Protein AF-D8SZJ8-F1 (afdb_monomer_lite)

Radius of gyration: 13.54 Å; chains: 1; bounding box: 32×23×29 Å

Foldseek 3Di:
DDDDPQKDKDADPPDPQKMKMWGWDPVCVPPPDDTDIWIKIWGHDPPPPVPPIDIDTD

Structure (mmCIF, N/CA/C/O backbone):
data_AF-D8SZJ8-F1
#
_entry.id   AF-D8SZJ8-F1
#
loop_
_atom_site.group_PDB
_atom_site.id
_atom_site.type_symbol
_atom_site.label_atom_id
_atom_site.label_alt_id
_atom_site.label_comp_id
_atom_site.label_asym_id
_atom_site.label_entity_id
_atom_site.label_seq_id
_atom_site.pdbx_PDB_ins_code
_atom_site.Cartn_x
_atom_site.Cartn_y
_atom_site.Cartn_z
_atom_site.occupancy
_atom_site.B_iso_or_equiv
_atom_site.auth_seq_id
_atom_site.auth_comp_id
_atom_site.auth_asym_id
_atom_site.auth_atom_id
_atom_site.pdbx_PDB_model_num
ATOM 1 N N . ARG A 1 1 ? -10.661 6.720 -13.237 1.00 51.78 1 ARG A N 1
ATOM 2 C CA . ARG A 1 1 ? -9.854 6.257 -12.075 1.00 51.78 1 ARG A CA 1
ATOM 3 C C . ARG A 1 1 ? -8.455 6.244 -12.641 1.00 51.78 1 ARG A C 1
ATOM 5 O O . ARG A 1 1 ? -8.127 5.312 -13.356 1.00 51.78 1 ARG A O 1
ATOM 12 N N . ASP A 1 2 ? -7.725 7.326 -12.422 1.00 77.19 2 ASP A N 1
ATOM 13 C CA . ASP A 1 2 ? -6.519 7.655 -13.179 1.00 77.19 2 ASP A CA 1
ATOM 14 C C . ASP A 1 2 ? -5.381 7.689 -12.165 1.00 77.19 2 ASP A C 1
ATOM 16 O O . ASP A 1 2 ? -5.143 8.726 -11.541 1.00 77.19 2 ASP A O 1
ATOM 20 N N . PRO A 1 3 ? -4.803 6.515 -11.837 1.00 76.25 3 PRO A N 1
ATOM 21 C CA . PRO A 1 3 ? -3.680 6.467 -10.920 1.00 76.25 3 PRO A CA 1
ATOM 22 C C . PRO A 1 3 ? -2.530 7.276 -11.516 1.00 76.25 3 PRO A C 1
ATOM 24 O O . PRO A 1 3 ? -2.314 7.266 -12.726 1.00 76.25 3 PRO A O 1
ATOM 27 N N . LEU A 1 4 ? -1.798 7.974 -10.652 1.00 82.25 4 LEU A N 1
ATOM 28 C CA . LEU A 1 4 ? -0.563 8.621 -11.066 1.00 82.25 4 LEU A CA 1
ATOM 29 C C . LEU A 1 4 ? 0.395 7.550 -11.594 1.00 82.25 4 LEU A C 1
ATOM 31 O O . LEU A 1 4 ? 0.525 6.480 -10.989 1.00 82.25 4 LEU A O 1
ATOM 35 N N . GLU A 1 5 ? 1.064 7.845 -12.708 1.00 80.50 5 GLU A N 1
ATOM 36 C CA . GLU A 1 5 ? 2.125 6.982 -13.220 1.00 80.50 5 GLU A CA 1
ATOM 37 C C . GLU A 1 5 ? 3.131 6.685 -12.101 1.00 80.50 5 GLU A C 1
ATOM 39 O O . GLU A 1 5 ? 3.434 7.543 -11.267 1.00 80.50 5 GLU A O 1
ATOM 44 N N . ASN A 1 6 ? 3.621 5.444 -12.055 1.00 82.19 6 ASN A N 1
ATOM 45 C CA . ASN A 1 6 ? 4.606 4.981 -11.074 1.00 82.19 6 ASN A CA 1
ATOM 46 C C . ASN A 1 6 ? 4.145 4.975 -9.601 1.00 82.19 6 ASN A C 1
ATOM 48 O O . ASN A 1 6 ? 4.951 4.692 -8.715 1.00 82.19 6 ASN A O 1
ATOM 52 N N . CYS A 1 7 ? 2.862 5.229 -9.319 1.00 85.50 7 CYS A N 1
ATOM 53 C CA . CYS A 1 7 ? 2.301 5.190 -7.969 1.00 85.50 7 CYS A CA 1
ATOM 54 C C . CYS A 1 7 ? 1.173 4.160 -7.868 1.00 85.50 7 CYS A C 1
ATOM 56 O O . CYS A 1 7 ? 0.127 4.278 -8.505 1.00 85.50 7 CYS A O 1
ATOM 58 N N . PHE A 1 8 ? 1.348 3.176 -6.992 1.00 87.94 8 PHE A N 1
ATOM 59 C CA . PHE A 1 8 ? 0.394 2.088 -6.796 1.00 87.94 8 PHE A CA 1
ATOM 60 C C . PHE A 1 8 ? -0.046 2.065 -5.343 1.00 87.94 8 PHE A C 1
ATOM 62 O O . PHE A 1 8 ? 0.803 1.937 -4.475 1.00 87.94 8 PHE A O 1
ATOM 69 N N . ALA A 1 9 ? -1.346 2.139 -5.055 1.00 90.00 9 ALA A N 1
ATOM 70 C CA . ALA A 1 9 ? -1.863 2.074 -3.689 1.00 90.00 9 ALA A CA 1
ATOM 71 C C . ALA A 1 9 ? -3.039 1.099 -3.584 1.00 90.00 9 ALA A C 1
ATOM 73 O O . ALA A 1 9 ? -3.925 1.082 -4.438 1.00 90.00 9 ALA A O 1
ATOM 74 N N . SER A 1 10 ? -3.062 0.300 -2.518 1.00 89.62 10 SER A N 1
ATOM 75 C CA . SER A 1 10 ? -4.132 -0.665 -2.245 1.00 89.62 10 SER A CA 1
ATOM 76 C C . SER A 1 10 ? -4.385 -0.823 -0.739 1.00 89.62 10 SER A C 1
ATOM 78 O O . SER A 1 10 ? -3.453 -0.677 0.058 1.00 89.62 10 SER A O 1
ATOM 80 N N . PRO A 1 11 ? -5.631 -1.103 -0.317 1.00 91.19 11 PRO A N 1
ATOM 81 C CA . PRO A 1 11 ? -5.932 -1.390 1.081 1.00 91.19 11 PRO A CA 1
ATOM 82 C C . PRO A 1 11 ? -5.300 -2.720 1.517 1.00 91.19 11 PRO A C 1
ATOM 84 O O . PRO A 1 11 ? -5.191 -3.668 0.737 1.00 91.19 11 PRO A O 1
ATOM 87 N N . LYS A 1 12 ? -4.904 -2.815 2.789 1.00 89.00 12 LYS A N 1
ATOM 88 C CA . LYS A 1 12 ? -4.415 -4.055 3.396 1.00 89.00 12 LYS A CA 1
ATOM 89 C C . LYS A 1 12 ? -5.592 -4.994 3.620 1.00 89.00 12 LYS A C 1
ATOM 91 O O . LYS A 1 12 ? -6.308 -4.867 4.612 1.00 89.00 12 LYS A O 1
ATOM 96 N N . ALA A 1 13 ? -5.747 -5.959 2.718 1.00 84.75 13 ALA A N 1
ATOM 97 C CA . ALA A 1 13 ? -6.747 -7.019 2.810 1.00 84.75 13 ALA A CA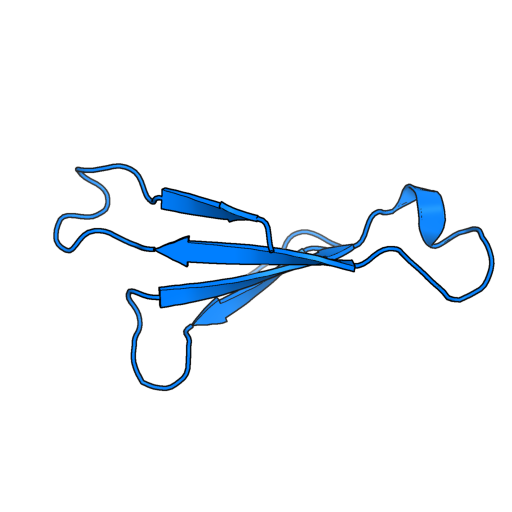 1
ATOM 98 C C . ALA A 1 13 ? -8.147 -6.458 3.154 1.00 84.75 13 ALA A C 1
ATOM 100 O O . ALA A 1 13 ? -8.710 -5.678 2.392 1.00 84.75 13 ALA A O 1
ATOM 101 N N . ASN A 1 14 ? -8.693 -6.825 4.313 1.00 86.06 14 ASN A N 1
ATOM 102 C CA . ASN A 1 14 ? -10.034 -6.484 4.786 1.00 86.06 14 ASN A CA 1
ATOM 103 C C . ASN A 1 14 ? -10.100 -5.134 5.530 1.00 86.06 14 ASN A C 1
ATOM 105 O O . ASN A 1 14 ? -11.169 -4.752 6.003 1.00 86.06 14 ASN A O 1
ATOM 109 N N . ASN A 1 15 ? -8.977 -4.425 5.690 1.00 86.06 15 ASN A N 1
ATOM 110 C CA . ASN A 1 15 ? -8.913 -3.175 6.440 1.00 86.06 15 ASN A CA 1
ATOM 111 C C . ASN A 1 15 ? -8.749 -1.970 5.506 1.00 86.06 15 ASN A C 1
ATOM 113 O O . ASN A 1 15 ? -7.641 -1.614 5.114 1.00 86.06 15 ASN A O 1
ATOM 117 N N . CYS A 1 16 ? -9.855 -1.282 5.216 1.00 86.25 16 CYS A N 1
ATOM 118 C CA . CYS A 1 16 ? -9.856 -0.073 4.390 1.00 86.25 16 CYS A CA 1
ATOM 119 C C . CYS A 1 16 ? -9.235 1.161 5.068 1.00 86.25 16 CYS A C 1
ATOM 121 O O . CYS A 1 16 ? -9.124 2.194 4.414 1.00 86.25 16 CYS A O 1
ATOM 123 N N . TYR A 1 17 ? -8.845 1.091 6.347 1.00 88.81 17 TYR A N 1
ATOM 124 C CA . TYR A 1 17 ? -8.124 2.172 7.030 1.00 88.81 17 TYR A CA 1
ATOM 125 C C . TYR A 1 17 ? -6.608 2.045 6.904 1.00 88.81 17 TYR A C 1
ATOM 127 O O . TYR A 1 17 ? -5.886 3.006 7.137 1.00 88.81 17 TYR A O 1
ATOM 135 N N . GLU A 1 18 ? -6.112 0.877 6.518 1.00 90.94 18 GLU A N 1
ATOM 136 C CA . GLU A 1 18 ? -4.690 0.613 6.360 1.00 90.94 18 GLU A CA 1
ATOM 137 C C . GLU A 1 18 ? -4.399 0.360 4.891 1.00 90.94 18 GLU A C 1
ATOM 139 O O . GLU A 1 18 ? -4.994 -0.517 4.279 1.00 90.94 18 GLU A O 1
ATOM 144 N N . TRP A 1 19 ? -3.476 1.111 4.317 1.00 91.75 19 TRP A N 1
ATOM 145 C CA . TRP A 1 19 ? -3.133 1.030 2.905 1.00 91.75 19 TRP A CA 1
ATOM 146 C C . TRP A 1 19 ? -1.637 0.813 2.749 1.00 91.75 19 TRP A C 1
ATOM 148 O O . TRP A 1 19 ? -0.823 1.284 3.547 1.00 91.75 19 TRP A O 1
ATOM 158 N N . VAL A 1 20 ? -1.280 0.079 1.707 1.00 90.50 20 VAL A N 1
ATOM 159 C CA . VAL A 1 20 ? 0.091 -0.076 1.234 1.00 90.50 20 VAL A CA 1
ATOM 160 C C . VAL A 1 20 ? 0.205 0.605 -0.113 1.00 90.50 20 VAL A C 1
ATOM 162 O O . VAL A 1 20 ? -0.638 0.425 -0.990 1.00 90.50 20 VAL A O 1
ATOM 165 N N . SER A 1 21 ? 1.249 1.404 -0.257 1.00 88.12 21 SER A N 1
ATOM 166 C CA . SER A 1 21 ? 1.591 2.082 -1.490 1.00 88.12 21 SER A CA 1
ATOM 167 C C . SER A 1 21 ? 3.022 1.751 -1.891 1.00 88.12 21 SER A C 1
ATOM 169 O O . SER A 1 21 ? 3.887 1.539 -1.040 1.00 88.12 21 SER A O 1
ATOM 171 N N . THR A 1 22 ? 3.248 1.659 -3.192 1.00 88.44 22 THR A N 1
ATOM 172 C CA . THR A 1 22 ? 4.561 1.512 -3.808 1.00 88.44 22 THR A CA 1
ATOM 173 C C . THR A 1 22 ? 4.750 2.676 -4.761 1.00 88.44 22 THR A C 1
ATOM 175 O O . THR A 1 22 ? 3.921 2.891 -5.647 1.00 88.44 22 THR A O 1
ATOM 178 N N . ILE A 1 23 ? 5.829 3.423 -4.560 1.00 86.88 23 ILE A N 1
ATOM 179 C CA . ILE A 1 23 ? 6.233 4.525 -5.430 1.00 86.88 23 ILE A CA 1
ATOM 180 C C . ILE A 1 23 ? 7.493 4.078 -6.162 1.00 86.88 23 ILE A C 1
ATOM 182 O O . ILE A 1 23 ? 8.461 3.654 -5.526 1.00 86.88 23 ILE A O 1
ATOM 186 N N . VAL A 1 24 ? 7.461 4.156 -7.488 1.00 83.81 24 VAL A N 1
ATOM 187 C CA . VAL A 1 24 ? 8.605 3.868 -8.356 1.00 83.81 24 VAL A CA 1
ATOM 188 C C . VAL A 1 24 ? 9.250 5.193 -8.737 1.00 83.81 24 VAL A C 1
ATOM 190 O O . VAL A 1 24 ? 8.575 6.114 -9.199 1.00 83.81 24 VAL A O 1
ATOM 193 N N . ASN A 1 25 ? 10.556 5.318 -8.524 1.00 73.44 25 ASN A N 1
ATOM 194 C CA . ASN A 1 25 ? 11.272 6.525 -8.916 1.00 73.44 25 ASN A CA 1
ATOM 195 C C . ASN A 1 25 ? 11.528 6.521 -10.431 1.00 73.44 25 ASN A C 1
ATOM 197 O O . ASN A 1 25 ? 12.284 5.690 -10.931 1.00 73.44 25 ASN A O 1
ATOM 201 N N . ALA A 1 26 ? 10.911 7.457 -11.158 1.00 66.69 26 ALA A N 1
ATOM 202 C CA . ALA A 1 26 ? 10.981 7.529 -12.619 1.00 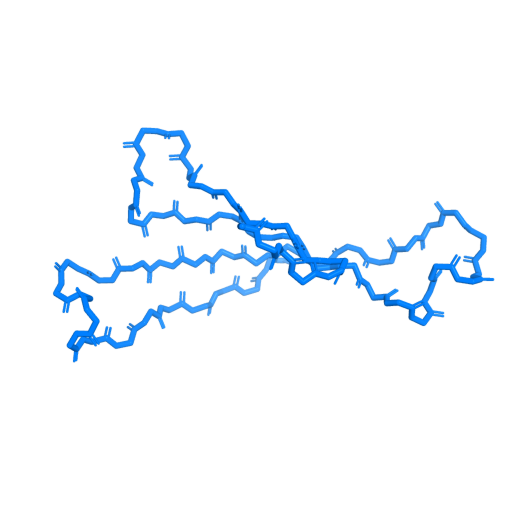66.69 2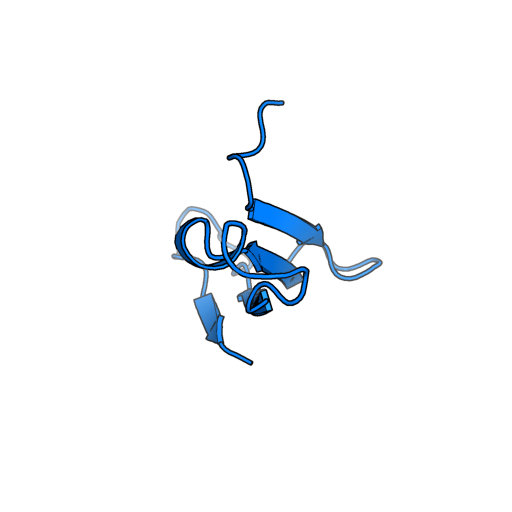6 ALA A CA 1
ATOM 203 C C . ALA A 1 26 ? 12.414 7.708 -13.159 1.00 66.69 26 ALA A C 1
ATOM 205 O O . ALA A 1 26 ? 12.731 7.195 -14.229 1.00 66.69 26 ALA A O 1
ATOM 206 N N . SER A 1 27 ? 13.292 8.376 -12.403 1.00 64.12 27 SER A N 1
ATOM 207 C CA . SER A 1 27 ? 14.691 8.615 -12.788 1.00 64.12 27 SER A CA 1
ATOM 208 C C . SER A 1 27 ? 15.529 7.336 -12.882 1.00 64.12 27 SER A C 1
ATOM 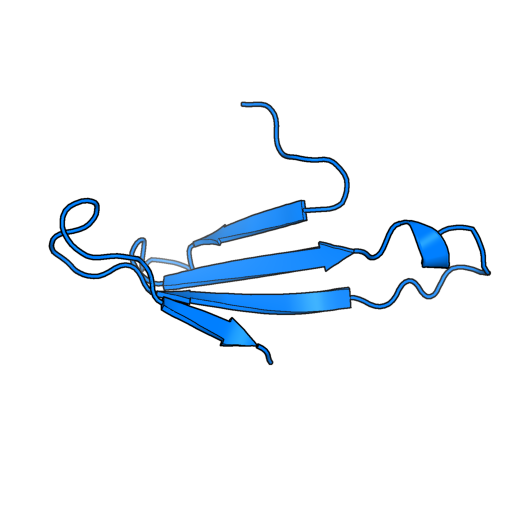210 O O . SER A 1 27 ? 16.535 7.319 -13.585 1.00 64.12 27 SER A O 1
ATOM 212 N N . GLU A 1 28 ? 15.118 6.265 -12.201 1.00 55.84 28 GLU A N 1
ATOM 213 C CA . GLU A 1 28 ? 15.830 4.980 -12.185 1.00 55.84 28 GLU A CA 1
ATOM 214 C C . GLU A 1 28 ? 15.235 3.955 -13.156 1.00 55.84 28 GLU A C 1
ATOM 216 O O . GLU A 1 28 ? 15.841 2.923 -13.414 1.00 55.84 28 GLU A O 1
ATOM 221 N N . ILE A 1 29 ? 14.079 4.245 -13.762 1.00 56.09 29 ILE A N 1
ATOM 222 C CA . ILE A 1 29 ? 13.468 3.369 -14.777 1.00 56.09 29 ILE A CA 1
ATOM 223 C C . ILE A 1 29 ? 14.323 3.336 -16.057 1.00 56.09 29 ILE A C 1
ATOM 225 O O . ILE A 1 29 ? 14.300 2.352 -16.794 1.00 56.09 29 ILE A O 1
ATOM 229 N N . LEU A 1 30 ? 15.108 4.391 -16.306 1.00 56.72 30 LEU A N 1
ATOM 230 C CA . LEU A 1 30 ? 15.999 4.511 -17.466 1.00 56.72 30 LEU A CA 1
ATOM 231 C C . LEU A 1 30 ? 17.378 3.851 -17.266 1.00 56.72 30 LEU A C 1
ATOM 233 O O . LEU A 1 30 ? 18.137 3.766 -18.227 1.00 56.72 30 LEU A O 1
ATOM 237 N N . LEU A 1 31 ? 17.696 3.372 -16.056 1.00 53.34 31 LEU A N 1
ATOM 238 C CA . LEU A 1 31 ? 18.942 2.672 -15.728 1.00 53.34 31 LEU A CA 1
ATOM 239 C C . LEU A 1 31 ? 18.620 1.233 -15.299 1.00 53.34 31 LEU A C 1
ATOM 241 O O . LEU A 1 31 ? 18.386 0.949 -14.132 1.00 53.34 31 LEU A O 1
ATOM 245 N N . ASP A 1 32 ? 18.588 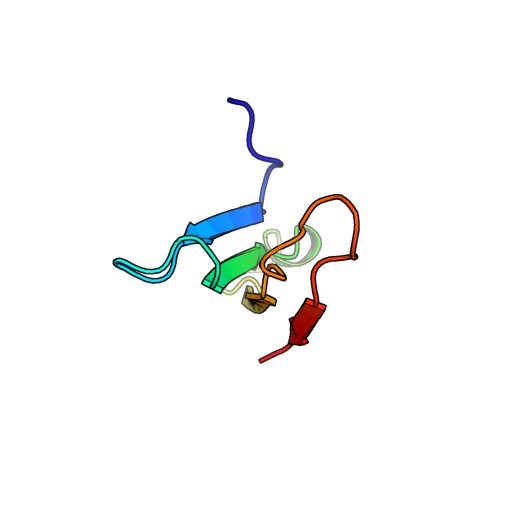0.336 -16.284 1.00 53.62 32 ASP A N 1
ATOM 246 C CA . ASP A 1 32 ? 18.715 -1.117 -16.130 1.00 53.62 32 ASP A CA 1
ATOM 247 C C . ASP A 1 32 ? 17.860 -1.779 -15.033 1.00 53.62 32 ASP A C 1
ATOM 249 O O . ASP A 1 32 ? 18.369 -2.251 -14.022 1.00 53.62 32 ASP A O 1
ATOM 253 N N . PHE A 1 33 ? 16.554 -1.916 -15.296 1.00 54.66 33 PHE A N 1
ATOM 254 C CA . PHE A 1 33 ? 15.675 -2.988 -14.779 1.00 54.66 33 PHE A CA 1
ATOM 255 C C . PHE A 1 33 ? 15.561 -3.192 -13.248 1.00 54.66 33 PHE A C 1
ATOM 257 O O . PHE A 1 33 ? 14.837 -4.089 -12.808 1.00 54.66 33 PHE A O 1
ATOM 264 N N . ILE A 1 34 ? 16.188 -2.348 -12.429 1.00 56.88 34 ILE A N 1
ATOM 265 C CA . ILE A 1 34 ? 16.112 -2.346 -10.966 1.00 56.88 34 ILE A CA 1
AT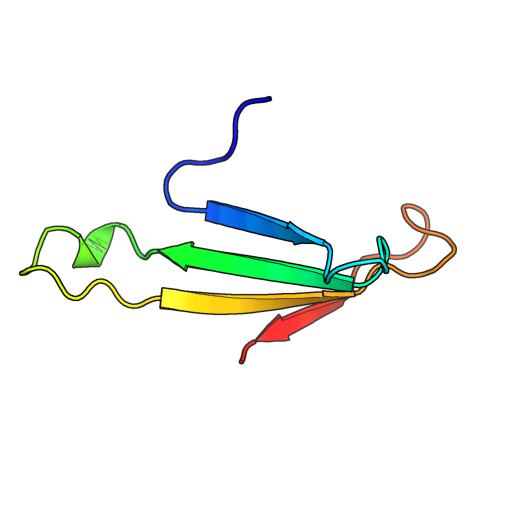OM 266 C C . ILE A 1 34 ? 15.751 -0.924 -10.532 1.00 56.88 34 ILE A C 1
ATOM 268 O O . ILE A 1 34 ? 16.574 -0.176 -10.019 1.00 56.88 34 ILE A O 1
ATOM 272 N N . GLY A 1 35 ? 14.500 -0.526 -10.768 1.00 60.34 35 GLY A N 1
ATOM 273 C CA . GLY A 1 35 ? 13.990 0.714 -10.187 1.00 60.34 35 GLY A CA 1
ATOM 274 C C . GLY A 1 35 ? 13.907 0.590 -8.663 1.00 60.34 35 GLY A C 1
ATOM 275 O O . GLY A 1 35 ? 13.431 -0.428 -8.152 1.00 60.34 35 GLY A O 1
ATOM 276 N N . SER A 1 36 ? 14.332 1.610 -7.915 1.00 70.56 36 SER A N 1
ATOM 277 C CA . SER A 1 36 ? 14.084 1.666 -6.473 1.00 70.56 36 SER A CA 1
ATOM 278 C C . SER A 1 36 ? 12.586 1.765 -6.202 1.00 70.56 36 SER A C 1
ATOM 280 O O . SER A 1 36 ? 11.902 2.703 -6.627 1.00 70.56 36 SER A O 1
ATOM 282 N N . PHE A 1 37 ? 12.074 0.782 -5.463 1.00 79.00 37 PHE A N 1
ATOM 283 C CA . PHE A 1 37 ? 10.696 0.747 -4.991 1.00 79.00 37 PHE A CA 1
ATOM 284 C C . PHE A 1 37 ? 10.634 1.267 -3.560 1.00 79.00 37 PHE A C 1
ATOM 286 O O . PHE A 1 37 ? 11.151 0.634 -2.638 1.00 79.00 37 PHE A O 1
ATOM 293 N N . TYR A 1 38 ? 9.926 2.372 -3.352 1.00 84.56 38 TYR A N 1
ATOM 294 C CA . TYR A 1 38 ? 9.649 2.878 -2.012 1.00 84.56 38 TYR A CA 1
ATOM 295 C C . TYR A 1 38 ? 8.317 2.330 -1.523 1.00 84.56 38 TYR A C 1
ATOM 297 O O . TYR A 1 38 ? 7.265 2.602 -2.107 1.00 84.56 38 TYR A O 1
ATOM 305 N N . LYS A 1 39 ? 8.355 1.563 -0.431 1.00 87.31 39 LYS A N 1
ATOM 306 C CA . LYS A 1 39 ? 7.146 1.065 0.227 1.00 87.31 39 LYS A CA 1
ATOM 307 C C . LYS A 1 39 ? 6.673 2.070 1.263 1.00 87.31 39 LYS A C 1
ATOM 309 O O . LYS A 1 39 ? 7.392 2.440 2.187 1.00 87.31 39 LYS A O 1
ATOM 314 N N . VAL A 1 40 ? 5.413 2.453 1.144 1.00 88.94 40 VAL A N 1
ATOM 315 C CA . VAL A 1 40 ? 4.765 3.424 2.017 1.00 88.94 40 VAL A CA 1
ATOM 316 C C . VAL A 1 40 ? 3.539 2.778 2.642 1.00 88.94 40 VAL A C 1
ATOM 318 O O . VAL A 1 40 ? 2.722 2.170 1.957 1.00 88.94 40 VAL A O 1
ATOM 321 N N . ASN A 1 41 ? 3.388 2.900 3.956 1.00 91.25 41 ASN A N 1
ATOM 322 C CA . ASN A 1 41 ? 2.141 2.558 4.633 1.00 91.25 41 ASN A CA 1
ATOM 323 C C . ASN A 1 41 ? 1.358 3.833 4.903 1.00 91.25 41 ASN A C 1
ATOM 325 O O . ASN A 1 41 ? 1.909 4.819 5.390 1.00 91.25 41 ASN A O 1
ATOM 329 N N . ILE A 1 42 ? 0.065 3.782 4.622 1.00 91.31 42 ILE A N 1
ATOM 330 C CA . ILE A 1 42 ? -0.867 4.873 4.862 1.00 91.31 42 ILE A CA 1
ATOM 331 C C . ILE A 1 42 ? -1.890 4.383 5.884 1.00 91.31 42 ILE A C 1
ATOM 333 O O . ILE A 1 42 ? -2.504 3.335 5.697 1.00 91.31 42 ILE A O 1
ATOM 337 N N . SER A 1 43 ? -2.068 5.140 6.962 1.00 92.94 43 SER A N 1
ATOM 338 C CA . SER A 1 43 ? -3.059 4.858 8.000 1.00 92.94 43 SER A CA 1
ATOM 339 C C . SER A 1 43 ? -4.077 5.991 8.044 1.00 92.94 43 SER A C 1
ATOM 341 O O . SER A 1 43 ? -3.737 7.154 8.287 1.00 92.94 43 SER A O 1
ATOM 343 N N . LEU A 1 44 ? -5.330 5.656 7.764 1.00 91.38 44 LEU A N 1
ATOM 344 C CA . LEU A 1 44 ? -6.461 6.570 7.771 1.00 91.38 44 LEU A CA 1
ATOM 345 C C . LEU A 1 44 ? -7.069 6.596 9.179 1.00 91.38 44 LEU A C 1
ATOM 347 O O . LEU A 1 44 ? -7.438 5.547 9.715 1.00 91.38 44 LEU A O 1
ATOM 351 N N . PRO A 1 45 ? -7.227 7.774 9.800 1.00 91.31 45 PRO A N 1
ATOM 352 C CA . PRO A 1 45 ? -7.976 7.874 11.043 1.00 91.31 45 PRO A CA 1
ATOM 353 C C . PRO A 1 45 ? -9.472 7.623 10.793 1.00 91.31 45 PRO A C 1
ATOM 355 O O . PRO A 1 45 ? -9.991 7.894 9.712 1.00 91.31 45 PRO A O 1
ATOM 358 N N . ARG A 1 46 ? -10.206 7.172 11.820 1.00 89.00 46 ARG A N 1
ATOM 359 C CA . ARG A 1 46 ? -11.658 6.903 11.715 1.00 89.00 46 ARG A CA 1
ATOM 360 C C . ARG A 1 46 ? -12.493 8.111 11.288 1.00 89.00 46 ARG A C 1
ATOM 362 O O . ARG A 1 46 ? -13.577 7.943 10.753 1.00 89.00 46 ARG A O 1
ATOM 369 N N . ASN A 1 47 ? -12.007 9.317 11.556 1.00 90.50 47 ASN A N 1
ATOM 370 C CA . ASN A 1 47 ? -12.661 10.568 11.198 1.00 90.50 47 ASN A CA 1
ATOM 371 C C . ASN A 1 47 ? -12.015 11.241 9.976 1.00 90.50 47 ASN A C 1
ATOM 373 O O . ASN A 1 47 ? -12.122 12.454 9.827 1.00 90.50 47 ASN A O 1
ATOM 377 N N . TYR A 1 48 ? -11.308 10.495 9.125 1.00 86.38 48 TYR A N 1
ATOM 378 C CA . TYR A 1 48 ? -10.877 10.998 7.822 1.00 86.38 48 TYR A CA 1
ATOM 379 C C . TYR A 1 48 ? -12.109 11.450 7.007 1.00 86.38 48 TYR A C 1
ATOM 381 O O . TYR A 1 48 ? -13.121 10.747 7.031 1.00 86.38 48 TYR A O 1
ATOM 389 N N . PRO A 1 49 ? -12.078 12.599 6.304 1.00 90.50 49 PRO A N 1
ATOM 390 C CA . PRO A 1 49 ? -10.932 13.483 6.056 1.00 90.50 49 PRO A CA 1
ATOM 391 C C . PRO A 1 49 ? -10.715 14.607 7.092 1.00 90.50 49 PRO A C 1
ATOM 393 O O . PRO A 1 49 ? -9.819 15.423 6.906 1.00 90.50 49 PRO A O 1
ATOM 396 N N . LEU A 1 50 ? -11.480 14.666 8.195 1.00 93.31 50 LEU A N 1
ATOM 397 C CA . LEU A 1 50 ? -11.352 15.718 9.227 1.00 93.31 50 LEU A CA 1
ATOM 398 C C . LEU A 1 50 ? -10.011 15.677 9.976 1.00 93.31 50 LEU A C 1
ATOM 400 O O . LEU A 1 50 ? -9.567 16.691 10.509 1.00 93.31 50 LEU A O 1
ATOM 404 N N . LYS A 1 51 ? -9.374 14.503 10.057 1.00 89.50 51 LYS A N 1
ATOM 405 C CA . LYS A 1 51 ? -7.978 14.362 10.492 1.00 89.50 51 LYS A CA 1
ATOM 406 C C . LYS A 1 51 ? -7.124 13.854 9.334 1.00 89.50 51 LYS A C 1
ATOM 408 O O . LYS A 1 51 ? -7.586 12.986 8.590 1.00 89.50 51 LYS A O 1
ATOM 413 N N . PRO A 1 52 ? -5.876 14.336 9.215 1.00 90.56 52 PRO A N 1
ATOM 414 C CA . PRO A 1 52 ? -4.974 13.892 8.166 1.00 90.56 52 PRO A CA 1
ATOM 415 C C . PRO A 1 52 ? -4.641 12.405 8.314 1.00 90.56 52 PRO A C 1
ATOM 417 O O . PRO A 1 52 ? -4.574 11.867 9.424 1.00 90.56 52 PRO A O 1
ATOM 420 N N . LEU A 1 53 ? -4.409 11.752 7.176 1.00 91.31 53 LEU A N 1
ATOM 421 C CA . LEU A 1 53 ? -3.821 10.416 7.133 1.00 91.31 53 LEU A CA 1
ATOM 422 C C . LEU A 1 53 ? -2.367 10.461 7.619 1.00 91.31 53 LEU A C 1
ATOM 424 O O . LEU A 1 53 ? -1.683 11.475 7.479 1.00 91.31 53 LEU A O 1
ATOM 428 N N . LYS A 1 54 ? -1.888 9.353 8.181 1.00 91.25 54 LYS A N 1
ATOM 429 C CA . LYS A 1 54 ? -0.487 9.188 8.582 1.00 91.25 54 LYS A CA 1
ATOM 430 C C . LYS A 1 54 ? 0.261 8.390 7.525 1.00 91.25 54 LYS A C 1
ATOM 432 O O . LYS A 1 54 ? -0.235 7.359 7.076 1.00 91.25 54 LYS A O 1
ATOM 437 N N . ILE A 1 55 ? 1.456 8.853 7.173 1.00 89.44 55 ILE A N 1
ATOM 438 C CA . ILE A 1 55 ? 2.347 8.210 6.204 1.00 89.44 55 ILE A CA 1
ATOM 439 C C . ILE A 1 55 ? 3.560 7.664 6.955 1.00 89.44 55 ILE A C 1
ATOM 441 O O . ILE A 1 55 ? 4.177 8.389 7.733 1.00 89.44 55 ILE A O 1
ATOM 445 N N . MET A 1 56 ? 3.897 6.395 6.732 1.00 88.31 56 MET A N 1
ATOM 446 C CA . MET A 1 56 ? 5.083 5.750 7.299 1.00 88.31 56 MET A CA 1
ATOM 447 C C . MET A 1 56 ? 5.897 5.078 6.195 1.00 88.31 56 MET A C 1
ATOM 449 O O . MET A 1 56 ? 5.378 4.225 5.470 1.00 88.31 56 MET A O 1
ATOM 453 N N . TRP A 1 57 ? 7.173 5.440 6.105 1.00 83.19 57 TRP A N 1
ATOM 454 C CA . TRP A 1 57 ? 8.142 4.828 5.196 1.00 83.19 57 TRP A CA 1
ATOM 455 C C . TRP A 1 57 ? 8.624 3.489 5.763 1.00 83.19 57 TRP A C 1
ATOM 457 O O . TRP A 1 57 ? 8.786 3.362 6.979 1.00 83.19 57 TRP A O 1
ATOM 467 N N . LYS A 1 58 ? 8.791 2.489 4.896 1.00 70.38 58 LYS A N 1
ATOM 468 C CA . LYS A 1 58 ? 9.371 1.185 5.233 1.00 70.38 58 LYS A CA 1
ATOM 469 C C . LYS A 1 58 ? 10.688 0.967 4.517 1.00 70.38 58 LYS A C 1
ATOM 471 O O . LYS A 1 58 ? 10.785 1.415 3.355 1.00 70.38 58 LYS A O 1
#

Secondary structure (DSSP, 8-state):
--PPTTEEEEEETTEEEEEEEEEE-HHHHTSTT-PPEEEEEEE--TTTTTSPPEEEE-

Sequence (58 aa):
RDPLENCFASPKANNCYEWVSTIVNASEILLDFIGSFYKVNISLPRNYPLKPLKIMWK

pLDDT: mean 81.03, std 12.69, range [51.78, 93.31]

InterPro domains:
  IPR000608 Ubiquitin-conjugating (UBC), catalytic core domain [PS50127] (1-58)
  IPR016135 Ubiquitin-conjugating enzyme/RWD-like [G3DSA:3.10.110.10] (1-58)
  IPR016135 Ubiquitin-conjugating enzyme/RWD-like [SSF54495] (2-56)

Organism: Selaginella moellendorffii (NCBI:txid88036)